Protein AF-X1HE96-F1 (afdb_monomer_lite)

Radius of gyration: 11.98 Å; chains: 1; bounding box: 33×23×28 Å

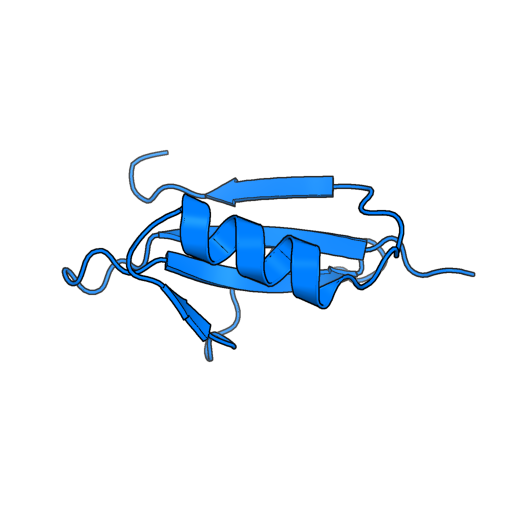Secondary structure (DSSP, 8-state):
----EEEEEEE-TTTT--EEEEEEETTSTTTTSPPSS-SEEESSHHHHHHHHHHHTTT--EEEEEEE-TT-

pLDDT: mean 72.14, std 8.51, range [49.94, 86.88]

Sequence (71 aa):
MSADNAIFIKQADWGTGYWHVWMGFLSSDNCREIPEEAEAAFKTEAEAAKFAFDWMNEEAIVEYGVIRLDD

Structure (mmCIF, N/CA/C/O backbone):
data_AF-X1HE96-F1
#
_entry.id   AF-X1HE96-F1
#
loop_
_atom_site.group_PDB
_atom_site.id
_atom_site.type_symbol
_atom_site.label_atom_id
_atom_site.label_alt_id
_atom_site.label_comp_id
_atom_site.label_asym_id
_atom_site.label_entity_id
_atom_site.label_seq_id
_atom_site.pdbx_PDB_ins_code
_atom_site.Cartn_x
_atom_site.Cartn_y
_atom_site.Cartn_z
_atom_site.occupancy
_atom_site.B_iso_or_equiv
_atom_site.auth_seq_id
_atom_site.auth_comp_id
_atom_site.auth_asym_id
_atom_site.auth_atom_id
_atom_site.pdbx_PDB_model_num
ATOM 1 N N . MET A 1 1 ? 18.032 -2.837 -17.305 1.00 49.94 1 MET A N 1
ATOM 2 C CA . MET A 1 1 ? 16.579 -2.589 -17.359 1.00 49.94 1 MET A CA 1
ATOM 3 C C . MET A 1 1 ? 16.186 -2.149 -15.964 1.00 49.94 1 MET A C 1
ATOM 5 O O . MET A 1 1 ? 16.479 -2.909 -15.049 1.00 49.94 1 MET A O 1
ATOM 9 N N . SER A 1 2 ? 15.675 -0.927 -15.776 1.00 55.88 2 SER A N 1
ATOM 10 C CA . SER A 1 2 ? 15.007 -0.589 -14.513 1.00 55.88 2 SER A CA 1
ATOM 11 C C . SER A 1 2 ? 13.711 -1.385 -14.489 1.00 55.88 2 SER A C 1
ATOM 13 O O . SER A 1 2 ? 13.029 -1.463 -15.511 1.00 55.88 2 SER A O 1
ATOM 15 N N . ALA A 1 3 ? 13.431 -2.066 -13.386 1.00 62.41 3 ALA A N 1
ATOM 16 C CA . ALA A 1 3 ? 12.145 -2.713 -13.238 1.00 62.41 3 ALA A CA 1
ATOM 17 C C . ALA A 1 3 ? 11.091 -1.614 -13.066 1.00 62.41 3 ALA A C 1
ATOM 19 O O . ALA A 1 3 ? 11.282 -0.680 -12.292 1.00 62.41 3 ALA A O 1
ATOM 20 N N . ASP A 1 4 ? 10.024 -1.707 -13.844 1.00 72.12 4 ASP A N 1
ATOM 21 C CA . ASP A 1 4 ? 8.878 -0.820 -13.752 1.00 72.12 4 ASP A CA 1
ATOM 22 C C . ASP A 1 4 ? 8.152 -1.104 -12.431 1.00 72.12 4 ASP A C 1
ATOM 24 O O . ASP A 1 4 ? 7.558 -2.171 -12.251 1.00 72.12 4 ASP A O 1
ATOM 28 N N . ASN A 1 5 ? 8.270 -0.180 -11.478 1.00 71.31 5 ASN A N 1
ATOM 29 C CA . ASN A 1 5 ? 7.722 -0.345 -10.137 1.00 71.31 5 ASN A CA 1
ATOM 30 C C . ASN A 1 5 ? 6.224 -0.006 -10.118 1.00 71.31 5 ASN A C 1
ATOM 32 O O . ASN A 1 5 ? 5.813 1.062 -10.588 1.00 71.31 5 ASN A O 1
ATOM 36 N N . ALA A 1 6 ? 5.420 -0.896 -9.535 1.00 77.25 6 ALA A N 1
ATOM 37 C CA . ALA A 1 6 ? 3.992 -0.707 -9.315 1.00 77.25 6 ALA A CA 1
ATOM 38 C C . ALA A 1 6 ? 3.640 -0.816 -7.828 1.00 77.25 6 ALA A C 1
ATOM 40 O O . ALA A 1 6 ? 4.143 -1.686 -7.111 1.00 77.25 6 ALA A O 1
ATOM 41 N N . ILE A 1 7 ? 2.736 0.059 -7.386 1.00 79.56 7 ILE A N 1
ATOM 42 C CA . ILE A 1 7 ? 2.181 0.054 -6.029 1.00 79.56 7 ILE A CA 1
ATOM 43 C C . ILE A 1 7 ? 0.739 -0.440 -6.083 1.00 79.56 7 ILE A C 1
ATOM 45 O O . ILE A 1 7 ? -0.079 0.100 -6.835 1.00 79.56 7 ILE A O 1
ATOM 49 N N . PHE A 1 8 ? 0.413 -1.390 -5.207 1.00 81.69 8 PHE A N 1
ATOM 50 C CA . PHE A 1 8 ? -0.951 -1.856 -5.002 1.00 81.69 8 PHE A CA 1
ATOM 51 C C . PHE A 1 8 ? -1.372 -1.663 -3.551 1.00 81.69 8 PHE A C 1
ATOM 53 O O . PHE A 1 8 ? -0.633 -1.978 -2.615 1.00 81.69 8 PHE A O 1
ATOM 60 N N . ILE A 1 9 ? -2.582 -1.137 -3.375 1.00 82.56 9 ILE A N 1
ATOM 61 C CA . ILE A 1 9 ? -3.193 -0.933 -2.066 1.00 82.56 9 ILE A CA 1
ATOM 62 C C . ILE A 1 9 ? -4.545 -1.630 -2.057 1.00 82.56 9 ILE A C 1
ATOM 64 O O . ILE A 1 9 ? -5.396 -1.326 -2.889 1.00 82.56 9 ILE A O 1
ATOM 68 N N . LYS A 1 10 ? -4.770 -2.542 -1.111 1.00 80.81 10 LYS A N 1
ATOM 69 C CA . LYS A 1 10 ? -6.045 -3.256 -0.969 1.00 80.81 10 LYS A CA 1
ATOM 70 C C . LYS A 1 10 ? -6.640 -3.077 0.417 1.00 80.81 10 LYS A C 1
ATOM 72 O O . LYS A 1 10 ? -5.935 -3.171 1.417 1.00 80.81 10 LYS A O 1
ATOM 77 N N . GLN A 1 11 ? -7.951 -2.898 0.491 1.00 75.69 11 GLN A N 1
ATOM 78 C CA . GLN A 1 11 ? -8.675 -2.967 1.757 1.00 75.69 11 GLN A CA 1
ATOM 79 C C . GLN A 1 11 ? -8.783 -4.424 2.256 1.00 75.69 11 GLN A C 1
ATOM 81 O O . GLN A 1 11 ? -9.154 -5.331 1.513 1.00 75.69 11 GLN A O 1
ATOM 86 N N . ALA A 1 12 ? -8.434 -4.661 3.518 1.00 70.06 12 ALA A N 1
ATOM 87 C CA . ALA A 1 12 ? -8.440 -5.971 4.159 1.00 70.06 12 ALA A CA 1
ATOM 88 C C . ALA A 1 12 ? -9.864 -6.428 4.506 1.00 70.06 12 ALA A C 1
ATOM 90 O O 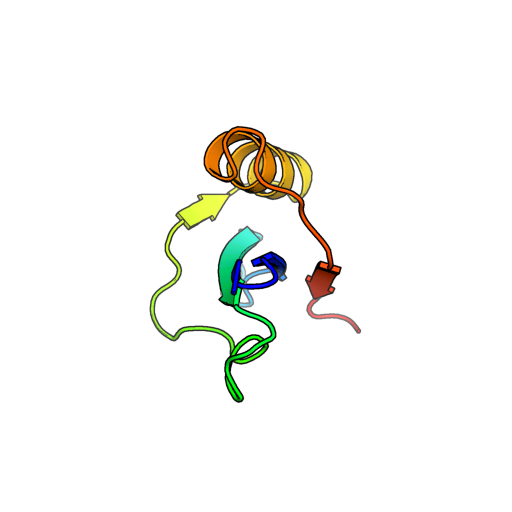. ALA A 1 12 ? -10.603 -5.709 5.180 1.00 70.06 12 ALA A O 1
ATOM 91 N N . ASP A 1 13 ? -10.216 -7.656 4.123 1.00 62.22 13 ASP A N 1
ATOM 92 C CA . ASP A 1 13 ? -11.563 -8.229 4.302 1.00 62.22 13 ASP A CA 1
ATOM 93 C C . ASP A 1 13 ? -11.809 -8.835 5.700 1.00 62.22 13 ASP A C 1
ATOM 95 O O . ASP A 1 13 ? -12.818 -9.473 5.975 1.00 62.22 13 ASP A O 1
ATOM 99 N N . TRP A 1 14 ? -10.891 -8.656 6.651 1.00 61.41 14 TRP A N 1
ATOM 100 C CA . TRP A 1 14 ? -11.004 -9.284 7.977 1.00 61.41 14 TRP A CA 1
ATOM 101 C C . TRP A 1 14 ? -11.933 -8.538 8.949 1.00 61.41 14 TRP A C 1
ATOM 103 O O . TRP A 1 14 ? -11.791 -8.668 10.163 1.00 61.41 14 TRP A O 1
ATOM 113 N N . GLY A 1 15 ? -12.863 -7.718 8.448 1.00 54.97 15 GLY A N 1
ATOM 114 C CA . GLY A 1 15 ? -13.799 -6.938 9.272 1.00 54.97 15 GLY A CA 1
ATOM 115 C C . GLY A 1 15 ? -13.144 -5.856 10.143 1.00 54.97 15 GLY A C 1
ATOM 116 O O . GLY A 1 15 ? -13.803 -5.238 10.975 1.00 54.97 15 GLY A O 1
ATOM 117 N N . THR A 1 16 ? -11.846 -5.619 9.963 1.00 63.16 16 THR A N 1
ATOM 118 C CA . THR A 1 16 ? -11.028 -4.699 10.763 1.00 63.16 16 THR A CA 1
ATOM 119 C C . THR A 1 16 ? -10.825 -3.334 10.103 1.00 63.16 16 THR A C 1
ATOM 121 O O . THR A 1 16 ? -10.381 -2.400 10.769 1.00 63.16 16 THR A O 1
ATOM 124 N N . GLY A 1 17 ? -11.159 -3.198 8.813 1.00 63.88 17 GLY A N 1
ATOM 125 C CA . GLY A 1 17 ? -11.032 -1.946 8.059 1.00 63.88 17 GLY A CA 1
ATOM 126 C C . GLY A 1 17 ? -9.588 -1.527 7.762 1.00 63.88 17 GLY A C 1
ATOM 127 O O . GLY A 1 17 ? -9.360 -0.368 7.418 1.00 63.88 17 GLY A O 1
ATOM 128 N N . TYR A 1 18 ? -8.619 -2.435 7.911 1.00 75.94 18 TYR A N 1
ATOM 129 C CA . TYR A 1 18 ? -7.221 -2.154 7.592 1.00 75.94 18 TYR A CA 1
ATOM 130 C C . TYR A 1 18 ? -6.973 -2.124 6.079 1.00 75.94 18 TYR A C 1
ATOM 132 O O . TYR A 1 18 ? -7.737 -2.670 5.290 1.00 75.94 18 TYR A O 1
ATOM 140 N N . TRP A 1 19 ? -5.880 -1.486 5.683 1.00 78.56 19 TRP A N 1
ATOM 141 C CA . TRP A 1 19 ? -5.390 -1.378 4.316 1.00 78.56 19 TRP A CA 1
ATOM 142 C C . TRP A 1 19 ? -4.030 -2.054 4.226 1.00 78.56 19 TRP A C 1
ATOM 144 O O . TRP A 1 19 ? -3.180 -1.841 5.087 1.00 78.56 19 TRP A O 1
ATOM 154 N N . HIS A 1 20 ? -3.824 -2.852 3.190 1.00 78.62 20 HIS A N 1
ATOM 155 C CA . HIS A 1 20 ? -2.571 -3.527 2.898 1.00 78.62 20 HIS A CA 1
ATOM 156 C C . HIS A 1 20 ? -1.896 -2.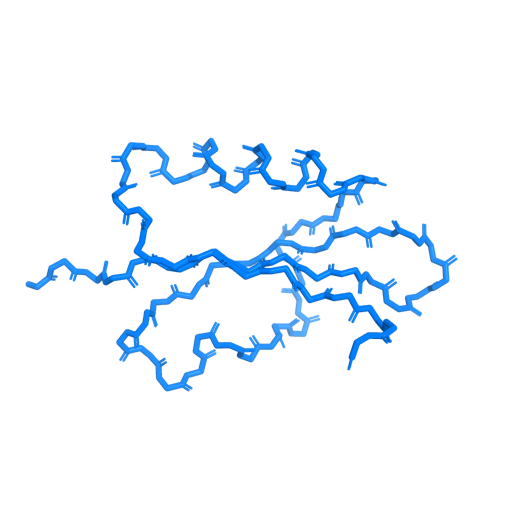880 1.702 1.00 78.62 20 HIS A C 1
ATOM 158 O O . HIS A 1 20 ? -2.561 -2.532 0.728 1.00 78.62 20 HIS A O 1
ATOM 164 N N . VAL A 1 21 ? -0.579 -2.741 1.792 1.00 79.88 21 VAL A N 1
ATOM 165 C CA . VAL A 1 21 ? 0.283 -2.251 0.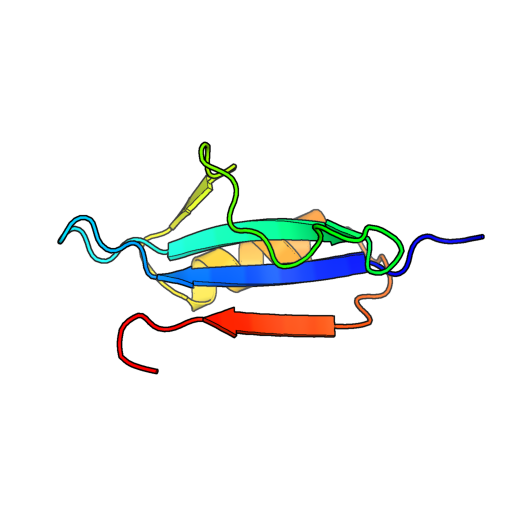716 1.00 79.88 21 VAL A CA 1
ATOM 166 C C . VAL A 1 21 ? 1.231 -3.373 0.346 1.00 79.88 21 VAL A C 1
ATOM 168 O O . VAL A 1 21 ? 1.779 -4.021 1.238 1.00 79.88 21 VAL A O 1
ATOM 171 N N . TRP A 1 22 ? 1.434 -3.576 -0.948 1.00 81.44 22 TRP A N 1
ATOM 172 C CA . TRP A 1 22 ? 2.554 -4.359 -1.451 1.00 81.44 22 TRP A CA 1
ATOM 173 C C . TRP A 1 22 ? 3.057 -3.759 -2.759 1.00 81.44 22 TRP A C 1
ATOM 175 O O . TRP A 1 22 ? 2.351 -3.007 -3.443 1.00 81.44 22 TRP A O 1
ATOM 185 N N . MET A 1 23 ? 4.298 -4.094 -3.094 1.00 72.56 23 MET A N 1
ATOM 186 C CA . MET A 1 23 ? 4.924 -3.677 -4.340 1.00 72.56 23 MET A CA 1
ATOM 187 C C . MET A 1 23 ? 5.077 -4.856 -5.288 1.00 72.56 23 MET A C 1
ATOM 189 O O . MET A 1 23 ? 5.448 -5.961 -4.895 1.00 72.56 23 MET A O 1
ATOM 193 N N . GLY A 1 24 ? 4.799 -4.595 -6.560 1.00 69.62 24 GLY A N 1
ATOM 194 C CA . GLY A 1 24 ? 5.047 -5.524 -7.648 1.00 69.62 24 GLY A CA 1
ATOM 195 C C . GLY A 1 24 ? 5.970 -4.890 -8.679 1.00 69.62 24 GLY A C 1
ATOM 196 O O . GLY A 1 24 ? 5.937 -3.682 -8.906 1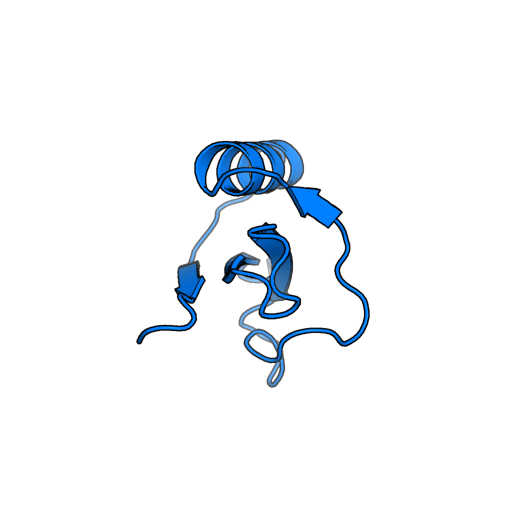.00 69.62 24 GLY A O 1
ATOM 197 N N . PHE A 1 25 ? 6.772 -5.710 -9.347 1.00 70.00 25 PHE A N 1
ATOM 198 C CA . PHE A 1 25 ? 7.446 -5.295 -10.574 1.00 70.00 25 PHE A CA 1
ATOM 199 C C . PHE A 1 25 ? 6.542 -5.627 -11.753 1.00 70.00 25 PHE A C 1
ATOM 201 O O . PHE A 1 25 ? 6.184 -6.790 -11.899 1.00 70.00 25 PHE A O 1
ATOM 208 N N . LEU A 1 26 ? 6.204 -4.670 -12.621 1.00 68.31 26 LEU A N 1
ATOM 209 C CA . LEU A 1 26 ? 5.345 -4.934 -13.790 1.00 68.31 26 LEU A CA 1
ATOM 210 C C . LEU A 1 26 ? 5.936 -5.966 -14.759 1.00 68.31 26 LEU A C 1
ATOM 212 O O . LEU A 1 26 ? 5.209 -6.582 -15.532 1.00 68.31 26 LEU A O 1
ATOM 216 N N . SER A 1 27 ? 7.250 -6.182 -14.707 1.00 66.00 27 SER A N 1
ATOM 217 C CA . SER A 1 27 ? 7.934 -7.252 -15.436 1.00 66.00 27 SER A CA 1
ATOM 218 C C . SER A 1 27 ? 7.688 -8.655 -14.862 1.00 66.00 27 SER A C 1
ATOM 220 O O . SER A 1 27 ? 8.154 -9.631 -15.447 1.00 66.00 27 SER A O 1
ATOM 222 N N . SER A 1 28 ? 7.006 -8.763 -13.721 1.00 67.00 28 SER A N 1
ATOM 223 C CA . SER A 1 28 ? 6.616 -10.015 -13.081 1.00 67.00 28 SER A CA 1
ATOM 224 C C . SER A 1 28 ? 5.169 -10.354 -13.425 1.00 67.00 28 SER A C 1
ATOM 226 O O . SER A 1 28 ? 4.267 -9.538 -13.210 1.00 67.00 28 SER A O 1
ATOM 228 N N . ASP A 1 29 ? 4.942 -11.588 -13.877 1.00 66.56 29 ASP A N 1
ATOM 229 C CA . ASP A 1 29 ? 3.608 -12.118 -14.189 1.00 66.56 29 ASP A CA 1
ATOM 230 C C . ASP A 1 29 ? 2.645 -12.042 -12.982 1.00 66.56 29 ASP A C 1
ATOM 232 O O . ASP A 1 29 ? 1.430 -11.959 -13.160 1.00 66.56 29 ASP A O 1
ATOM 236 N N . ASN A 1 30 ? 3.182 -11.967 -11.757 1.00 64.75 30 ASN A N 1
ATOM 237 C CA . ASN A 1 30 ? 2.415 -12.011 -10.509 1.00 64.75 30 ASN A CA 1
ATOM 238 C C . ASN A 1 30 ? 2.317 -10.650 -9.799 1.00 64.75 30 ASN A C 1
ATOM 240 O O . ASN A 1 30 ? 1.940 -10.591 -8.632 1.00 64.75 30 ASN A O 1
ATOM 244 N N . CYS A 1 31 ? 2.656 -9.536 -10.456 1.00 65.88 31 CYS A N 1
ATOM 245 C CA . CYS A 1 31 ? 2.688 -8.221 -9.797 1.00 65.88 31 CYS A CA 1
ATOM 246 C C . CYS A 1 31 ? 1.354 -7.792 -9.166 1.00 65.88 31 CYS A C 1
ATOM 248 O O . CYS A 1 31 ? 1.353 -7.056 -8.184 1.00 65.88 31 CYS A O 1
ATOM 250 N N . ARG A 1 32 ? 0.232 -8.280 -9.706 1.00 67.31 32 ARG A N 1
ATOM 251 C CA . ARG A 1 32 ? -1.127 -7.982 -9.232 1.00 67.31 32 ARG A CA 1
ATOM 252 C C . ARG A 1 32 ? -1.699 -9.039 -8.284 1.00 67.31 32 ARG A C 1
ATOM 254 O O . ARG A 1 32 ? -2.811 -8.853 -7.792 1.00 67.31 32 ARG A O 1
ATOM 261 N N . GLU A 1 33 ? -0.992 -10.142 -8.039 1.00 70.69 33 GLU A N 1
ATOM 262 C CA . GLU A 1 33 ? -1.439 -11.140 -7.067 1.00 70.69 33 GLU A CA 1
ATOM 263 C C . GLU A 1 33 ? -1.243 -10.592 -5.653 1.00 70.69 33 GLU A C 1
ATOM 265 O O . GLU A 1 33 ? -0.189 -10.056 -5.315 1.00 70.69 33 GLU A O 1
ATOM 270 N N . ILE A 1 34 ? -2.288 -10.693 -4.833 1.00 69.69 34 ILE A N 1
ATOM 271 C CA . ILE A 1 34 ? -2.244 -10.233 -3.446 1.00 69.69 34 ILE A CA 1
ATOM 272 C C . ILE A 1 34 ? -1.399 -11.239 -2.659 1.00 69.69 34 ILE A C 1
ATOM 274 O O . ILE A 1 34 ? -1.777 -12.414 -2.619 1.00 69.69 34 ILE A O 1
ATOM 278 N N . PRO A 1 35 ? -0.292 -10.820 -2.028 1.00 66.75 35 PRO A N 1
ATOM 279 C CA . PRO A 1 35 ? 0.518 -11.728 -1.230 1.00 66.75 35 PRO A CA 1
ATOM 280 C C . PRO A 1 35 ? -0.273 -12.225 -0.009 1.00 66.75 35 PRO A C 1
ATOM 282 O O . PRO A 1 35 ? -1.038 -11.473 0.597 1.00 66.75 35 PRO A O 1
ATOM 285 N N . GLU A 1 36 ? -0.084 -13.498 0.362 1.00 65.50 36 GLU A N 1
ATOM 286 C CA . GLU A 1 36 ? -0.717 -14.093 1.555 1.00 65.50 36 GLU A CA 1
ATOM 287 C C . GLU A 1 36 ? -0.241 -13.424 2.857 1.00 65.50 36 GLU A C 1
ATOM 289 O O . GLU A 1 36 ? -0.992 -13.338 3.829 1.00 65.50 36 GLU A O 1
ATOM 294 N N . GLU A 1 37 ? 0.987 -12.899 2.857 1.00 60.25 37 GLU A N 1
ATOM 295 C CA . GLU A 1 37 ? 1.555 -12.087 3.929 1.00 60.25 37 GLU A CA 1
ATOM 296 C C . GLU A 1 37 ? 1.663 -10.637 3.453 1.00 60.25 37 GLU A C 1
ATOM 298 O O . GLU A 1 37 ? 2.456 -10.308 2.570 1.00 60.25 37 GLU A O 1
ATOM 303 N N . ALA A 1 38 ? 0.846 -9.753 4.021 1.00 62.47 38 ALA A N 1
ATOM 304 C CA . ALA A 1 38 ? 0.959 -8.331 3.736 1.00 62.47 38 ALA A CA 1
ATOM 305 C C . ALA A 1 38 ? 2.181 -7.736 4.446 1.00 62.47 38 ALA A C 1
ATOM 307 O O . ALA A 1 38 ? 2.362 -7.941 5.646 1.00 62.47 38 ALA A O 1
ATOM 308 N N . GLU A 1 39 ? 2.967 -6.929 3.733 1.00 64.44 39 GLU A N 1
ATOM 309 C CA . GLU A 1 39 ? 4.144 -6.257 4.301 1.00 64.44 39 GLU A CA 1
ATOM 310 C C . GLU A 1 39 ? 3.786 -5.268 5.415 1.00 64.44 39 GLU A C 1
ATOM 312 O O . GLU A 1 39 ? 4.559 -5.079 6.355 1.00 64.44 39 GLU A O 1
ATOM 317 N N . ALA A 1 40 ? 2.603 -4.651 5.339 1.00 70.62 40 ALA A N 1
ATOM 318 C CA . ALA A 1 40 ? 2.106 -3.743 6.364 1.00 70.62 40 ALA A CA 1
ATOM 319 C C . ALA A 1 40 ? 0.570 -3.639 6.366 1.00 70.62 40 ALA A C 1
ATOM 321 O O . ALA A 1 40 ? -0.098 -3.898 5.360 1.00 70.62 40 ALA A O 1
ATOM 322 N N . ALA A 1 41 ? 0.012 -3.247 7.516 1.00 77.25 41 ALA A N 1
ATOM 323 C CA . ALA A 1 41 ? -1.411 -2.976 7.712 1.00 77.25 41 ALA A CA 1
ATOM 324 C C . ALA A 1 41 ? -1.614 -1.543 8.241 1.00 77.25 41 ALA A C 1
ATOM 326 O O . ALA A 1 41 ? -1.027 -1.161 9.255 1.00 77.25 41 ALA A O 1
ATOM 327 N N . PHE A 1 42 ? -2.468 -0.763 7.578 1.00 84.38 42 PHE A N 1
ATOM 328 C CA . PHE A 1 42 ? -2.717 0.659 7.856 1.00 84.38 42 PHE A CA 1
ATOM 329 C C . PHE A 1 42 ? -4.185 0.916 8.174 1.00 84.38 42 PHE A C 1
ATOM 331 O O . PHE A 1 42 ? -5.055 0.206 7.683 1.00 84.38 42 PHE A O 1
ATOM 338 N N . LYS A 1 43 ? -4.504 1.936 8.978 1.00 83.19 43 LYS A N 1
ATOM 339 C CA . LYS A 1 43 ? -5.905 2.229 9.337 1.00 83.19 43 LYS A CA 1
ATOM 340 C C . LYS A 1 43 ? -6.652 2.974 8.235 1.00 83.19 43 LYS A C 1
ATOM 342 O O . LYS A 1 43 ? -7.880 2.972 8.232 1.00 83.19 43 LYS A O 1
ATOM 347 N N . THR A 1 44 ? -5.934 3.631 7.327 1.00 84.81 44 THR A N 1
ATOM 348 C CA . THR A 1 44 ? -6.523 4.441 6.256 1.00 84.81 44 THR A CA 1
ATOM 349 C C . THR A 1 44 ? -5.794 4.256 4.924 1.00 84.81 44 THR A C 1
ATOM 351 O O . THR A 1 44 ? -4.593 3.986 4.901 1.00 84.81 44 THR A O 1
ATOM 354 N N . GLU A 1 45 ? -6.513 4.477 3.816 1.00 83.94 45 GLU A N 1
ATOM 355 C CA . GLU A 1 45 ? -5.951 4.507 2.454 1.00 83.94 45 GLU A CA 1
ATOM 356 C C . GLU A 1 45 ? -4.806 5.528 2.352 1.00 83.94 45 GLU A C 1
ATOM 358 O O . GLU A 1 45 ? -3.774 5.258 1.750 1.00 83.94 45 GLU A O 1
ATOM 363 N N . ALA A 1 46 ? -4.954 6.690 2.998 1.00 84.94 46 ALA A N 1
ATOM 364 C CA . ALA A 1 46 ? -3.962 7.760 2.959 1.00 84.94 46 ALA A CA 1
ATOM 365 C C . ALA A 1 46 ? -2.645 7.383 3.658 1.00 84.94 46 ALA A C 1
ATOM 367 O O . ALA A 1 46 ? -1.572 7.712 3.156 1.00 84.94 46 ALA A O 1
ATOM 368 N N . GLU A 1 47 ? -2.708 6.692 4.801 1.00 86.88 47 GLU A N 1
ATOM 369 C CA . GLU A 1 47 ? -1.514 6.185 5.492 1.00 86.88 47 GLU A CA 1
ATOM 370 C C . GLU A 1 47 ? -0.804 5.116 4.660 1.00 86.88 47 GLU A C 1
ATOM 372 O O . GLU A 1 47 ? 0.416 5.168 4.517 1.00 86.88 47 GLU A O 1
ATOM 377 N N . ALA A 1 48 ? -1.575 4.195 4.075 1.00 84.56 48 ALA A N 1
ATOM 378 C CA . ALA A 1 48 ? -1.071 3.171 3.169 1.00 84.56 48 ALA A CA 1
ATOM 379 C C . ALA A 1 48 ? -0.369 3.793 1.951 1.00 84.56 48 ALA A C 1
ATOM 381 O O . ALA A 1 48 ? 0.779 3.467 1.656 1.00 84.56 48 ALA A O 1
ATOM 382 N N . ALA A 1 49 ? -1.022 4.753 1.293 1.00 82.81 49 ALA A N 1
ATOM 383 C CA . ALA A 1 49 ? -0.465 5.460 0.149 1.00 82.81 49 ALA A CA 1
ATOM 384 C C . ALA A 1 49 ? 0.808 6.214 0.528 1.00 82.81 49 ALA A C 1
ATOM 386 O O . ALA A 1 49 ? 1.828 6.060 -0.138 1.00 82.81 49 ALA A O 1
ATOM 387 N N . LYS A 1 50 ? 0.789 6.977 1.629 1.00 85.69 50 LYS A N 1
ATOM 388 C CA . LYS A 1 50 ? 1.969 7.714 2.090 1.00 85.69 50 LYS A CA 1
ATOM 389 C C . LYS A 1 50 ? 3.149 6.776 2.344 1.00 85.69 50 LYS A C 1
ATOM 391 O O . LYS A 1 50 ? 4.249 7.075 1.897 1.00 85.69 50 LYS A O 1
ATOM 396 N N . PHE A 1 51 ? 2.922 5.656 3.029 1.00 85.88 51 PHE A N 1
ATOM 397 C CA . PHE A 1 51 ? 3.971 4.669 3.267 1.00 85.88 51 PHE A CA 1
ATOM 398 C C . PHE A 1 51 ? 4.533 4.122 1.953 1.00 85.88 51 PHE A C 1
ATOM 400 O O . PHE A 1 51 ? 5.746 4.080 1.791 1.00 85.88 51 PHE A O 1
ATOM 407 N N . ALA A 1 52 ? 3.670 3.768 0.998 1.00 81.25 52 ALA A N 1
ATOM 408 C CA . ALA A 1 52 ? 4.095 3.255 -0.299 1.00 81.25 52 ALA A CA 1
ATOM 409 C C . ALA A 1 52 ? 4.946 4.275 -1.081 1.00 81.25 52 ALA A C 1
ATOM 411 O O . ALA A 1 52 ? 5.991 3.927 -1.626 1.00 81.25 52 ALA A O 1
ATOM 412 N N . PHE A 1 53 ? 4.539 5.549 -1.085 1.00 78.62 53 PHE A N 1
ATOM 413 C CA . PHE A 1 53 ? 5.294 6.633 -1.719 1.00 78.62 53 PHE A CA 1
ATOM 414 C C . PHE A 1 53 ? 6.626 6.920 -1.015 1.00 78.62 53 PHE A C 1
ATOM 416 O O . PHE A 1 53 ? 7.634 7.113 -1.691 1.00 78.62 53 PHE A O 1
ATOM 423 N N . ASP A 1 54 ? 6.650 6.932 0.322 1.00 82.25 54 ASP A N 1
ATOM 424 C CA . ASP A 1 54 ? 7.885 7.114 1.096 1.00 82.25 54 ASP A CA 1
ATOM 425 C C . ASP A 1 54 ? 8.862 5.952 0.842 1.00 82.25 54 ASP A C 1
ATOM 427 O O . ASP A 1 54 ? 10.067 6.160 0.708 1.00 82.25 54 ASP A O 1
ATOM 431 N N . TRP A 1 55 ? 8.344 4.723 0.765 1.00 75.94 55 TRP A N 1
ATOM 432 C CA . TRP A 1 55 ? 9.149 3.517 0.597 1.00 75.94 55 TRP A CA 1
ATOM 433 C C . TRP A 1 55 ? 9.799 3.426 -0.788 1.00 75.94 55 TRP A C 1
ATOM 435 O O . TRP A 1 55 ? 10.923 2.943 -0.910 1.00 75.94 55 TRP A O 1
ATOM 445 N N . MET A 1 56 ? 9.142 3.988 -1.805 1.00 74.38 56 MET A N 1
ATOM 446 C CA . MET A 1 56 ? 9.669 4.105 -3.164 1.00 74.38 56 MET A CA 1
ATOM 447 C C . MET A 1 56 ? 10.849 5.073 -3.305 1.00 74.38 56 MET A C 1
ATOM 449 O O . MET A 1 56 ? 11.508 5.038 -4.333 1.00 74.38 56 MET A O 1
ATOM 453 N N . ASN A 1 57 ? 11.147 5.907 -2.302 1.00 67.88 57 ASN A N 1
ATOM 454 C CA . ASN A 1 57 ? 12.392 6.681 -2.200 1.00 67.88 57 ASN A CA 1
ATOM 455 C C . ASN A 1 57 ? 12.885 7.311 -3.531 1.00 67.88 57 ASN A C 1
ATOM 457 O O . ASN A 1 57 ? 14.013 7.071 -3.955 1.00 67.88 57 ASN A O 1
ATOM 461 N N . GLU A 1 58 ? 12.026 8.104 -4.185 1.00 65.31 58 GLU A N 1
ATOM 462 C CA . GLU A 1 58 ? 12.279 8.797 -5.469 1.00 65.31 58 GLU A CA 1
ATOM 463 C C . GLU A 1 58 ? 12.353 7.912 -6.734 1.00 65.31 58 GLU A C 1
ATOM 465 O O . GLU A 1 58 ? 12.586 8.426 -7.830 1.00 65.31 58 GLU A O 1
ATOM 470 N N . GLU A 1 59 ? 12.090 6.608 -6.632 1.00 67.75 59 GLU A N 1
ATOM 471 C CA . GLU A 1 59 ? 11.920 5.728 -7.792 1.00 67.75 59 GLU A CA 1
ATOM 472 C C . GLU A 1 59 ? 10.660 6.100 -8.593 1.00 67.75 59 GLU A C 1
ATOM 474 O O . GLU A 1 59 ? 9.615 6.470 -8.046 1.00 67.75 59 GLU A O 1
ATOM 479 N N . ALA A 1 60 ? 10.739 5.978 -9.921 1.00 66.62 60 ALA A N 1
ATOM 480 C CA . ALA A 1 60 ? 9.604 6.253 -10.792 1.00 66.62 60 ALA A CA 1
ATOM 481 C C . ALA A 1 60 ? 8.519 5.177 -10.610 1.00 66.62 60 ALA A C 1
ATOM 483 O O . ALA A 1 60 ? 8.719 4.010 -10.950 1.00 66.62 60 ALA A O 1
ATOM 484 N N . ILE A 1 61 ? 7.359 5.582 -10.091 1.00 69.56 61 ILE A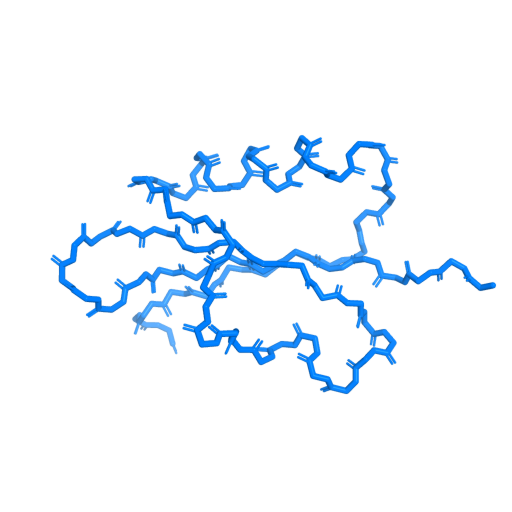 N 1
ATOM 485 C CA . ILE A 1 61 ? 6.154 4.748 -10.048 1.00 69.56 61 ILE A CA 1
ATOM 486 C C . ILE A 1 61 ? 5.473 4.863 -11.404 1.00 69.56 61 ILE A C 1
ATOM 488 O O . ILE A 1 61 ? 5.051 5.951 -11.801 1.00 69.56 61 ILE A O 1
ATOM 492 N N . VAL A 1 62 ? 5.359 3.745 -12.111 1.00 69.12 62 VAL A N 1
ATOM 493 C CA . VAL A 1 62 ? 4.720 3.720 -13.433 1.00 69.12 62 VAL A CA 1
ATOM 494 C C . VAL A 1 62 ? 3.261 3.266 -13.376 1.00 69.12 62 VAL A C 1
ATOM 496 O O . VAL A 1 62 ? 2.506 3.544 -14.304 1.00 69.12 62 VAL A O 1
ATOM 499 N N . GLU A 1 63 ? 2.836 2.633 -12.275 1.00 70.88 63 GLU A N 1
ATOM 500 C CA . GLU A 1 63 ? 1.447 2.216 -12.048 1.00 70.88 63 GLU A CA 1
ATOM 501 C C . GLU A 1 63 ? 1.062 2.302 -10.558 1.00 70.88 63 GLU A C 1
ATOM 503 O O . GLU A 1 63 ? 1.828 1.917 -9.672 1.00 70.88 63 GLU A O 1
ATOM 508 N N . TYR A 1 64 ? -0.146 2.810 -10.291 1.00 73.00 64 TYR A N 1
ATOM 509 C CA . TYR A 1 64 ? -0.755 2.896 -8.961 1.00 73.00 64 TYR A CA 1
ATOM 510 C C . TYR A 1 64 ? -2.185 2.355 -9.023 1.00 73.00 64 TYR A C 1
ATOM 512 O O . TYR A 1 64 ? -3.005 2.868 -9.789 1.00 73.00 64 TYR A O 1
ATOM 520 N N . GLY A 1 65 ? -2.481 1.333 -8.218 1.00 74.19 65 GLY A N 1
ATOM 521 C CA . GLY A 1 65 ? -3.796 0.696 -8.156 1.00 74.19 65 GLY A CA 1
ATOM 522 C C . GLY A 1 65 ? -4.347 0.621 -6.734 1.00 74.19 65 GLY A C 1
ATOM 523 O O . GLY A 1 65 ? -3.654 0.190 -5.813 1.00 74.19 65 GLY A O 1
ATOM 524 N N . VAL A 1 66 ? -5.618 0.995 -6.567 1.00 75.69 66 VAL A N 1
ATOM 525 C CA . VAL A 1 66 ? -6.372 0.803 -5.320 1.00 75.69 66 VAL A CA 1
ATOM 526 C C . VAL A 1 66 ? -7.459 -0.232 -5.571 1.00 75.69 66 VAL A C 1
ATOM 528 O O . VAL A 1 66 ? -8.271 -0.065 -6.476 1.00 75.69 66 VAL A O 1
ATOM 531 N N . ILE A 1 67 ? -7.471 -1.291 -4.768 1.00 76.31 67 ILE A N 1
ATOM 532 C CA . ILE A 1 67 ? -8.447 -2.378 -4.828 1.00 76.31 67 ILE A CA 1
ATOM 533 C C . ILE A 1 67 ? -9.347 -2.263 -3.598 1.00 76.31 67 ILE A C 1
ATOM 535 O O . ILE A 1 67 ? -8.909 -2.459 -2.459 1.00 76.31 67 ILE A O 1
ATOM 539 N N . ARG A 1 68 ? -10.616 -1.933 -3.824 1.00 74.19 68 ARG A N 1
ATOM 540 C CA . ARG A 1 68 ? -11.647 -1.920 -2.781 1.00 74.19 68 ARG A CA 1
ATOM 541 C C . ARG A 1 68 ? -12.357 -3.271 -2.757 1.00 74.19 68 ARG A C 1
ATOM 543 O O . ARG A 1 68 ? -12.347 -3.986 -3.748 1.00 74.19 68 ARG A O 1
ATOM 550 N N . LEU A 1 69 ? -12.920 -3.645 -1.611 1.00 65.75 69 LEU A N 1
ATOM 551 C CA . LEU A 1 69 ? -13.658 -4.912 -1.479 1.00 65.75 69 LEU A CA 1
ATOM 552 C C . LEU A 1 69 ? -15.025 -4.877 -2.177 1.00 65.75 69 LEU A C 1
ATOM 554 O O . LEU A 1 69 ? -15.595 -5.930 -2.443 1.00 65.75 69 LEU A O 1
ATOM 558 N N . ASP A 1 70 ? -15.522 -3.674 -2.466 1.00 65.00 70 ASP A N 1
ATOM 559 C CA . ASP A 1 70 ? -16.843 -3.430 -3.047 1.00 65.00 70 ASP A CA 1
ATOM 560 C C . ASP A 1 70 ? -16.826 -3.299 -4.592 1.00 65.00 70 ASP A C 1
ATOM 562 O O . ASP A 1 70 ? -17.895 -3.137 -5.183 1.00 65.00 70 ASP A O 1
ATOM 566 N N . ASP A 1 71 ? -15.640 -3.337 -5.224 1.00 55.88 71 ASP A N 1
ATOM 567 C CA . ASP A 1 71 ? -15.408 -3.253 -6.686 1.00 55.88 71 ASP A CA 1
ATOM 568 C C . ASP A 1 71 ? -15.165 -4.644 -7.306 1.00 55.88 71 ASP A C 1
ATOM 570 O O . ASP A 1 71 ? -15.681 -4.896 -8.422 1.00 55.88 71 ASP A O 1
#

Organism: NCBI:txid412755

Foldseek 3Di:
DPFQKAKEKEFDPPVQRWIAIDIAGPVDPCRPPDDPDGPDIHNDPVVNVVVVVVVCVPPDHPYYYYHYPVD